Protein AF-A0A522DPR3-F1 (afdb_monomer)

pLDDT: mean 92.13, std 7.44, range [53.5, 98.0]

Nearest PDB structures (foldseek):
  3imk-assembly1_A  TM=7.202E-01  e=2.253E+00  Syntrophus aciditrophicus SB
  1ls1-assembly1_A  TM=3.800E-01  e=2.412E+00  Thermus aquaticus
  3ivc-assembly1_A  TM=3.214E-01  e=8.216E+00  Mycobacterium tuberculosis

Foldseek 3Di:
DVVVCVVCVVVVHDDDDLCVVQCDPPRFPCVDVVRVVVSVVVVLVVVVVDQAAEAEQQPHADPVNVVVVVSCVVVVHHYHYDYDPPDDDD

Radius of gyration: 13.41 Å; Cα contacts (8 Å, |Δi|>4): 78; chains: 1; bounding box: 27×27×37 Å

Sequence (9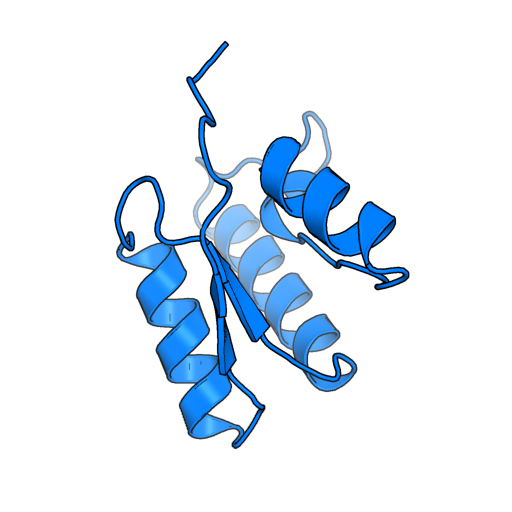0 aa):
LRAALSDCLKREEAPFASHGLYAQDGVLDDDLPHERMLGINAGFAWRSAADATVVYTDRGITAGMQYGIDHATAQGRPIEYRTIPGWTQP

Mean predicted aligned error: 3.51 Å

Solvent-accessible surface area (backbone atoms only — not comparable to full-atom values): 5597 Å² total; per-residue (Å²): 108,71,67,60,51,50,54,35,47,76,68,76,44,88,76,81,60,42,70,77,62,38,56,32,92,97,69,33,52,68,90,41,71,68,42,36,47,50,47,51,51,55,37,54,60,54,50,77,78,47,85,58,47,78,43,67,48,82,86,51,82,49,74,72,52,48,54,53,49,52,52,33,55,77,67,72,43,50,73,44,81,44,74,64,88,87,73,68,85,130

Structure (mmCIF, N/CA/C/O backbone):
data_AF-A0A522DPR3-F1
#
_entry.id   AF-A0A522DPR3-F1
#
loop_
_atom_site.group_PDB
_atom_site.id
_atom_site.type_symbol
_atom_site.label_atom_id
_atom_site.label_alt_id
_atom_site.label_comp_id
_atom_site.label_asym_id
_atom_site.label_entity_id
_atom_site.label_seq_id
_atom_site.pdbx_PDB_ins_code
_atom_site.Cartn_x
_atom_site.Cartn_y
_atom_site.Cartn_z
_atom_site.occupancy
_atom_site.B_iso_or_equiv
_atom_site.auth_seq_id
_atom_site.auth_comp_id
_atom_site.auth_asym_id
_atom_site.auth_atom_id
_atom_site.pdbx_PDB_model_num
ATOM 1 N N . LEU A 1 1 ? 5.702 -2.693 4.402 1.00 89.19 1 LEU A N 1
ATOM 2 C CA . LEU A 1 1 ? 4.469 -3.379 3.957 1.00 89.19 1 LEU A CA 1
ATOM 3 C C . LEU A 1 1 ? 3.868 -4.321 5.005 1.00 89.19 1 LEU A C 1
ATOM 5 O O . LEU A 1 1 ? 2.710 -4.137 5.340 1.00 89.19 1 LEU A O 1
ATOM 9 N N . ARG A 1 2 ? 4.611 -5.300 5.548 1.00 92.81 2 ARG A N 1
ATOM 10 C CA . ARG A 1 2 ? 4.055 -6.292 6.499 1.00 92.81 2 ARG A CA 1
ATOM 11 C C . ARG A 1 2 ? 3.343 -5.679 7.716 1.00 92.81 2 ARG A C 1
ATOM 13 O O . ARG A 1 2 ? 2.263 -6.131 8.066 1.00 92.81 2 ARG A O 1
ATOM 20 N N . ALA A 1 3 ? 3.912 -4.631 8.316 1.00 93.94 3 ALA A N 1
ATOM 21 C CA . ALA A 1 3 ? 3.287 -3.941 9.448 1.00 93.94 3 ALA A CA 1
ATOM 22 C C . ALA A 1 3 ? 1.942 -3.293 9.079 1.00 93.94 3 ALA A C 1
ATOM 24 O O . ALA A 1 3 ? 0.973 -3.477 9.801 1.00 93.94 3 ALA A O 1
ATOM 25 N N . ALA A 1 4 ? 1.867 -2.635 7.919 1.00 94.88 4 ALA A N 1
ATOM 26 C CA . ALA A 1 4 ? 0.628 -2.069 7.382 1.00 94.88 4 ALA A CA 1
ATOM 27 C C . ALA A 1 4 ? -0.447 -3.139 7.126 1.00 94.88 4 ALA A C 1
ATOM 29 O O . ALA A 1 4 ? -1.598 -2.955 7.505 1.00 94.88 4 ALA A O 1
ATOM 30 N N . LEU A 1 5 ? -0.068 -4.285 6.541 1.00 95.69 5 LEU A N 1
ATOM 31 C CA . LEU A 1 5 ? -0.982 -5.422 6.368 1.00 95.69 5 LEU A CA 1
ATOM 32 C C . LEU A 1 5 ? -1.497 -5.937 7.716 1.00 95.69 5 LEU A C 1
ATOM 34 O O . LEU A 1 5 ? -2.689 -6.175 7.870 1.00 95.69 5 LEU A O 1
ATOM 38 N N . SER A 1 6 ? -0.603 -6.090 8.696 1.00 95.69 6 SER A N 1
ATOM 39 C CA . SER A 1 6 ? -0.974 -6.544 10.036 1.00 95.69 6 SER A CA 1
ATOM 40 C C . SER A 1 6 ? -1.902 -5.559 10.750 1.00 95.69 6 SER A C 1
ATOM 42 O O . SER A 1 6 ? -2.836 -6.011 11.402 1.00 95.69 6 SER A O 1
ATOM 44 N N . ASP A 1 7 ? -1.670 -4.249 10.628 1.00 96.62 7 ASP A N 1
ATOM 45 C CA . ASP A 1 7 ? -2.545 -3.221 11.204 1.00 96.62 7 ASP A CA 1
ATOM 46 C C . ASP A 1 7 ? -3.953 -3.271 10.595 1.00 96.62 7 ASP A C 1
ATOM 48 O O . ASP A 1 7 ? -4.922 -3.367 11.342 1.00 96.62 7 ASP A O 1
ATOM 52 N N . CYS A 1 8 ? -4.073 -3.339 9.263 1.00 97.25 8 CYS A N 1
ATOM 53 C CA . CYS A 1 8 ? -5.365 -3.521 8.590 1.00 97.25 8 CYS A CA 1
ATOM 54 C C . CYS A 1 8 ? -6.091 -4.791 9.062 1.00 97.25 8 CYS A C 1
ATOM 56 O O . CYS A 1 8 ? -7.250 -4.734 9.460 1.00 97.25 8 CYS A O 1
ATOM 58 N N . LEU A 1 9 ? -5.402 -5.937 9.094 1.00 97.69 9 LEU A N 1
ATOM 59 C CA . LEU A 1 9 ? -6.012 -7.201 9.528 1.00 97.69 9 LEU A CA 1
ATOM 60 C C . LEU A 1 9 ? -6.476 -7.158 10.993 1.00 97.69 9 LEU A C 1
ATOM 62 O O . LEU A 1 9 ? -7.522 -7.708 11.322 1.00 97.69 9 LEU A O 1
ATOM 66 N N . LYS A 1 10 ? -5.735 -6.481 11.881 1.00 97.00 10 LYS A N 1
ATOM 67 C CA . LYS A 1 10 ? -6.134 -6.274 13.288 1.00 97.00 10 LYS A CA 1
ATOM 68 C C . LYS A 1 10 ? -7.349 -5.356 13.443 1.00 97.00 10 LYS A C 1
ATOM 70 O O . LYS A 1 10 ? -7.974 -5.376 14.497 1.00 97.00 10 LYS A O 1
ATOM 75 N N . ARG A 1 11 ? -7.661 -4.560 12.420 1.00 97.25 11 ARG A N 1
ATOM 76 C CA . ARG A 1 11 ? -8.864 -3.721 12.324 1.00 97.25 11 ARG A CA 1
ATOM 77 C C . ARG A 1 11 ? -10.022 -4.430 11.616 1.00 97.25 11 ARG A C 1
ATOM 79 O O . ARG A 1 11 ? -11.004 -3.775 11.299 1.00 97.25 11 ARG A O 1
ATOM 86 N N . GLU A 1 12 ? -9.898 -5.737 11.366 1.00 97.94 12 GLU A N 1
ATOM 87 C CA . GLU A 1 12 ? -10.890 -6.548 10.643 1.00 97.94 12 GLU A CA 1
ATOM 88 C C . GLU A 1 12 ? -11.099 -6.102 9.183 1.00 97.94 12 GLU A C 1
ATOM 90 O O . GLU A 1 12 ? -12.135 -6.356 8.573 1.00 97.94 12 GLU A O 1
ATOM 95 N N . GLU A 1 13 ? -10.088 -5.464 8.589 1.00 97.62 13 GLU A N 1
ATOM 96 C CA . GLU A 1 13 ? -10.092 -5.056 7.185 1.00 97.62 13 GLU A CA 1
ATOM 97 C C . GLU A 1 13 ? -9.480 -6.145 6.292 1.00 97.62 13 GLU A C 1
ATOM 99 O O . GLU A 1 13 ? -8.652 -6.948 6.730 1.00 97.62 13 GLU A O 1
ATOM 104 N N . ALA A 1 14 ? -9.821 -6.127 5.000 1.00 96.56 14 ALA A N 1
ATOM 105 C CA . ALA A 1 14 ? -9.267 -7.025 3.985 1.00 96.56 14 ALA A CA 1
ATOM 106 C C . ALA A 1 14 ? -8.269 -6.281 3.068 1.00 96.56 14 ALA A C 1
ATOM 108 O O . ALA A 1 14 ? -8.633 -5.855 1.968 1.00 96.56 14 ALA A O 1
ATOM 109 N N . PRO A 1 15 ? -7.004 -6.070 3.490 1.00 96.06 15 PRO A N 1
ATOM 110 C CA . PRO A 1 15 ? -6.065 -5.259 2.725 1.00 96.06 15 PRO A CA 1
ATOM 111 C C . PRO A 1 15 ? -5.595 -5.963 1.447 1.00 96.06 15 PRO A C 1
ATOM 113 O O . PRO A 1 15 ? -5.182 -7.122 1.472 1.00 96.06 15 PRO A O 1
ATOM 116 N N . PHE A 1 16 ? -5.533 -5.215 0.343 1.00 95.50 16 PHE A N 1
ATOM 117 C CA . PHE A 1 16 ? -4.924 -5.673 -0.906 1.00 95.50 16 PHE A CA 1
ATOM 118 C C . PHE A 1 16 ? -3.679 -4.858 -1.260 1.00 95.50 16 PHE A C 1
ATOM 120 O O . PHE A 1 16 ? -3.755 -3.755 -1.805 1.00 95.50 16 PHE A O 1
ATOM 127 N N . ALA A 1 17 ? -2.505 -5.414 -0.966 1.00 93.50 17 ALA A N 1
ATOM 128 C CA . ALA A 1 17 ? -1.223 -4.788 -1.264 1.00 93.50 17 ALA A CA 1
ATOM 129 C C . ALA A 1 17 ? -0.588 -5.372 -2.532 1.00 93.50 17 ALA A C 1
ATOM 131 O O . ALA A 1 17 ? 0.363 -6.150 -2.452 1.00 93.50 17 ALA A O 1
ATOM 132 N N . SER A 1 18 ? -1.096 -4.960 -3.697 1.00 91.81 18 SER A N 1
ATOM 133 C CA . SER A 1 18 ? -0.686 -5.486 -5.009 1.00 91.81 18 SER A CA 1
ATOM 134 C C . SER A 1 18 ? 0.829 -5.522 -5.210 1.00 91.81 18 SER A C 1
ATOM 136 O O . SER A 1 18 ? 1.355 -6.523 -5.666 1.00 91.81 18 SER A O 1
ATOM 138 N N . HIS A 1 19 ? 1.555 -4.478 -4.810 1.00 85.88 19 HIS A N 1
ATOM 139 C CA . HIS A 1 19 ? 3.007 -4.421 -4.986 1.00 85.88 19 HIS A CA 1
ATOM 140 C C . HIS A 1 19 ? 3.753 -5.489 -4.168 1.00 85.88 19 HIS A C 1
ATOM 142 O O . HIS A 1 19 ? 4.709 -6.065 -4.657 1.00 85.88 19 HIS A O 1
ATOM 148 N N . GLY A 1 20 ? 3.292 -5.833 -2.959 1.00 90.12 20 GLY A N 1
ATOM 149 C CA . GLY A 1 20 ? 3.890 -6.948 -2.209 1.00 90.12 20 GLY A CA 1
ATOM 150 C C . GLY A 1 20 ? 3.413 -8.331 -2.643 1.00 90.12 20 GLY A C 1
ATOM 151 O O . GLY A 1 20 ? 4.026 -9.328 -2.269 1.00 90.12 20 GLY A O 1
ATOM 152 N N . LEU A 1 21 ? 2.301 -8.404 -3.374 1.00 93.62 21 LEU A N 1
ATOM 153 C CA . LEU A 1 21 ? 1.764 -9.650 -3.911 1.00 93.62 21 LEU A CA 1
ATOM 154 C C . LEU A 1 21 ? 2.402 -9.993 -5.261 1.00 93.62 21 LEU A C 1
ATOM 156 O O . LEU A 1 21 ? 2.813 -11.126 -5.466 1.00 93.62 21 LEU A O 1
ATOM 160 N N . TYR A 1 22 ? 2.472 -9.016 -6.164 1.00 95.19 22 TYR A N 1
ATOM 161 C CA . TYR A 1 22 ? 2.863 -9.218 -7.554 1.00 95.19 22 TYR A CA 1
ATOM 162 C C . TYR A 1 22 ? 4.368 -9.097 -7.789 1.00 95.19 22 TYR A C 1
ATOM 164 O O . TYR A 1 22 ? 4.866 -9.785 -8.662 1.00 95.19 22 TYR A O 1
ATOM 172 N N . ALA A 1 23 ? 5.102 -8.301 -7.006 1.00 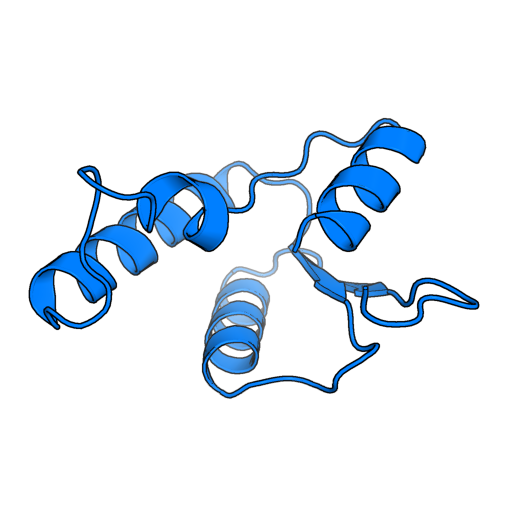92.19 23 ALA A N 1
ATOM 173 C CA . ALA A 1 23 ? 6.564 -8.199 -7.125 1.00 92.19 23 ALA A CA 1
ATOM 174 C C . ALA A 1 23 ? 7.303 -9.294 -6.326 1.00 92.19 23 ALA A C 1
ATOM 176 O O . ALA A 1 23 ? 8.390 -9.072 -5.794 1.00 92.19 23 ALA A O 1
ATOM 177 N N . GLN A 1 24 ? 6.670 -10.456 -6.133 1.00 93.94 24 GLN A N 1
ATOM 178 C CA . GLN A 1 24 ? 7.333 -11.617 -5.538 1.00 93.94 24 GLN A CA 1
ATOM 179 C C . GLN A 1 24 ? 8.181 -12.322 -6.595 1.00 93.94 24 GLN A C 1
ATOM 181 O O . GLN A 1 24 ? 7.837 -12.312 -7.777 1.00 93.94 24 GLN A O 1
ATOM 186 N N . ASP A 1 25 ? 9.265 -12.957 -6.149 1.00 94.19 25 ASP A N 1
ATOM 187 C CA . ASP A 1 25 ? 10.163 -13.703 -7.028 1.00 94.19 25 ASP A CA 1
ATOM 188 C C . ASP A 1 25 ? 9.389 -14.755 -7.842 1.00 94.19 25 ASP A C 1
ATOM 190 O O . ASP A 1 25 ? 8.582 -15.515 -7.298 1.00 94.19 25 ASP A O 1
ATOM 194 N N . GLY A 1 26 ? 9.600 -14.750 -9.159 1.00 95.00 26 GLY A N 1
ATOM 195 C CA . GLY A 1 26 ? 8.877 -15.591 -10.114 1.00 95.00 26 GLY A CA 1
ATOM 196 C C . GLY A 1 26 ? 7.461 -15.129 -10.495 1.00 95.00 26 GLY A C 1
ATOM 197 O O . GLY A 1 26 ? 6.794 -15.856 -11.231 1.00 95.00 26 GLY A O 1
ATOM 198 N N . VAL A 1 27 ? 6.988 -13.963 -10.028 1.00 97.31 27 VAL A N 1
ATOM 199 C CA . VAL A 1 27 ? 5.682 -13.389 -10.417 1.00 97.31 27 VAL A CA 1
ATOM 200 C C . VAL A 1 27 ? 5.841 -12.197 -11.365 1.00 97.31 27 VAL A C 1
ATOM 202 O O . VAL A 1 27 ? 5.378 -12.283 -12.499 1.00 97.31 27 VAL A O 1
ATOM 205 N N . LEU A 1 28 ? 6.474 -11.109 -10.917 1.00 96.62 28 LEU A N 1
ATOM 206 C CA . LEU A 1 28 ? 6.875 -9.957 -11.736 1.00 96.62 28 LEU A CA 1
ATOM 207 C C . LEU A 1 28 ? 8.213 -9.411 -11.230 1.00 96.62 28 LEU A C 1
ATOM 209 O O . LEU A 1 28 ? 8.440 -9.339 -10.020 1.00 96.62 28 LEU A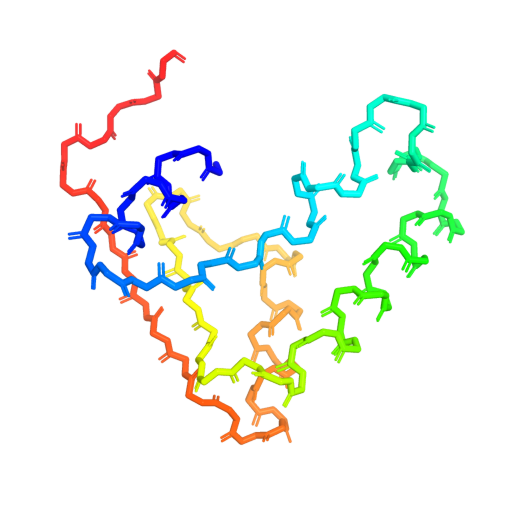 O 1
ATOM 213 N N . ASP A 1 29 ? 9.049 -8.963 -12.157 1.00 95.00 29 ASP A N 1
ATOM 214 C CA . ASP A 1 29 ? 10.299 -8.253 -11.925 1.00 95.00 29 ASP A CA 1
ATOM 215 C C . ASP A 1 29 ? 10.086 -6.734 -12.071 1.00 95.00 29 ASP A C 1
ATOM 217 O O . ASP A 1 29 ? 9.868 -6.197 -13.160 1.00 95.00 29 ASP A O 1
ATOM 221 N N . ASP A 1 30 ? 10.160 -6.013 -10.951 1.00 89.69 30 ASP A N 1
ATOM 222 C CA . ASP A 1 30 ? 9.980 -4.558 -10.921 1.00 89.69 30 ASP A CA 1
ATOM 223 C C . ASP A 1 30 ? 11.131 -3.772 -11.580 1.00 89.69 30 ASP A C 1
ATOM 225 O O . ASP A 1 30 ? 10.966 -2.572 -11.853 1.00 89.69 30 ASP A O 1
ATOM 229 N N . ASP A 1 31 ? 12.268 -4.420 -11.863 1.00 92.62 31 ASP A N 1
ATOM 230 C CA . ASP A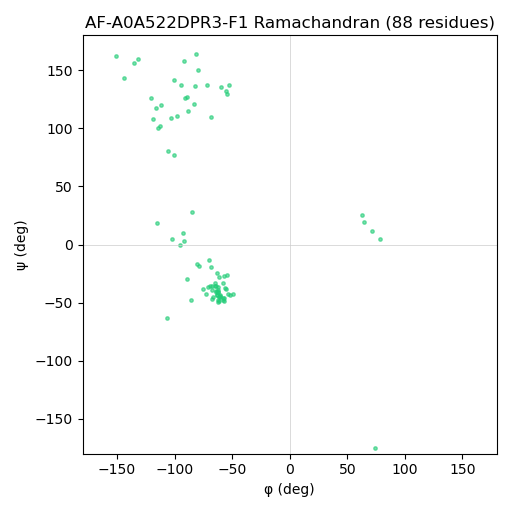 1 31 ? 13.368 -3.832 -12.630 1.00 92.62 31 ASP A CA 1
ATOM 231 C C . ASP A 1 31 ? 13.077 -3.851 -14.141 1.00 92.62 31 ASP A C 1
ATOM 233 O O . ASP A 1 31 ? 13.648 -3.055 -14.897 1.00 92.62 31 ASP A O 1
ATOM 23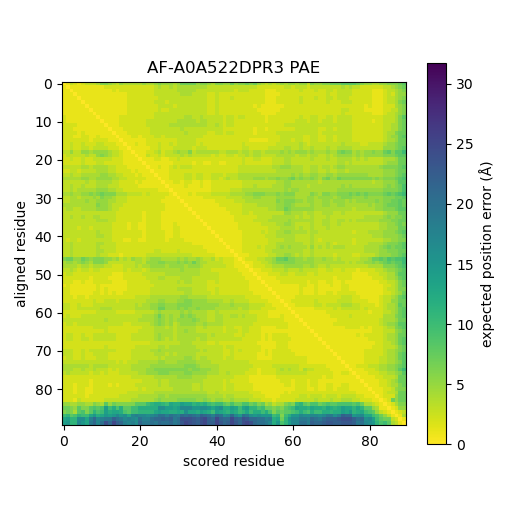7 N N . LEU A 1 32 ? 12.128 -4.681 -14.595 1.00 96.06 32 LEU A N 1
ATOM 238 C CA . LEU A 1 32 ? 11.636 -4.692 -15.969 1.00 96.06 32 LEU A CA 1
ATOM 239 C C . LEU A 1 32 ? 10.466 -3.701 -16.127 1.00 96.06 32 LEU A C 1
ATOM 241 O O . LEU A 1 32 ? 9.373 -3.927 -15.603 1.00 96.06 32 LEU A O 1
ATOM 245 N N . PRO A 1 33 ? 10.612 -2.615 -16.920 1.00 94.25 33 PRO A N 1
ATOM 246 C CA . PRO A 1 33 ? 9.602 -1.552 -16.980 1.00 94.25 33 PRO A CA 1
ATOM 247 C C . PRO A 1 33 ? 8.198 -2.015 -17.389 1.00 94.25 33 PRO A C 1
ATOM 249 O O . PRO A 1 33 ? 7.198 -1.451 -16.943 1.00 94.25 33 PRO A O 1
ATOM 252 N N . HIS A 1 34 ? 8.115 -3.032 -18.249 1.00 96.38 34 HIS A N 1
ATOM 253 C CA . HIS A 1 34 ? 6.845 -3.562 -18.737 1.00 96.38 34 HIS A CA 1
ATOM 254 C C . HIS A 1 34 ? 6.128 -4.424 -17.687 1.00 96.38 34 HIS A C 1
ATOM 256 O O . HIS A 1 34 ? 4.911 -4.311 -17.551 1.00 96.38 34 HIS A O 1
ATOM 262 N N . GLU A 1 35 ? 6.862 -5.219 -16.904 1.00 96.75 35 GLU A N 1
ATOM 263 C CA . GLU A 1 35 ? 6.298 -6.030 -15.818 1.00 96.75 35 GLU A CA 1
ATOM 264 C C . GLU A 1 35 ? 5.887 -5.155 -14.637 1.00 96.75 35 GLU A C 1
ATOM 266 O O . GLU A 1 35 ? 4.759 -5.259 -14.152 1.00 96.75 35 GLU A O 1
ATOM 271 N N . ARG A 1 36 ? 6.723 -4.178 -14.268 1.00 92.81 36 ARG A N 1
ATOM 272 C CA . ARG A 1 36 ? 6.352 -3.139 -13.301 1.00 92.81 36 ARG A CA 1
ATOM 273 C C . ARG A 1 36 ? 5.035 -2.459 -13.674 1.00 92.81 36 ARG A C 1
ATOM 275 O O . ARG A 1 36 ? 4.173 -2.222 -12.824 1.00 92.81 36 ARG A O 1
ATOM 282 N N . MET A 1 37 ? 4.860 -2.140 -14.958 1.00 92.06 37 MET A N 1
ATOM 283 C CA . MET A 1 37 ? 3.630 -1.517 -15.435 1.00 92.06 37 MET A CA 1
ATOM 284 C C . MET A 1 37 ? 2.434 -2.467 -15.425 1.00 92.06 37 MET A C 1
ATOM 286 O O . MET A 1 37 ? 1.335 -2.062 -15.040 1.00 92.06 37 MET A O 1
ATOM 290 N N . LEU A 1 38 ? 2.643 -3.743 -15.744 1.00 95.56 38 LEU A N 1
ATOM 291 C CA . LEU A 1 38 ? 1.624 -4.776 -15.583 1.00 95.56 38 LEU A CA 1
ATOM 292 C C . LEU A 1 38 ? 1.145 -4.869 -14.123 1.00 95.56 38 LEU A C 1
ATOM 294 O O . LEU A 1 38 ? -0.061 -4.853 -13.876 1.00 95.56 38 LEU A O 1
ATOM 298 N N . GLY A 1 39 ? 2.067 -4.874 -13.156 1.00 94.25 39 GLY A N 1
ATOM 299 C CA . GLY A 1 39 ? 1.748 -4.915 -11.727 1.00 94.25 39 GLY A CA 1
ATOM 300 C C . GLY A 1 39 ? 0.981 -3.682 -11.235 1.00 94.25 39 GLY A C 1
ATOM 301 O O . GLY A 1 39 ? 0.019 -3.810 -10.469 1.00 94.25 39 GLY A O 1
ATOM 302 N N . ILE A 1 40 ? 1.355 -2.486 -11.705 1.00 89.62 40 ILE A N 1
ATOM 303 C CA . ILE A 1 40 ? 0.634 -1.237 -11.407 1.00 89.62 40 ILE A CA 1
ATOM 304 C C . ILE A 1 40 ? -0.795 -1.294 -11.957 1.00 89.62 40 ILE A C 1
ATOM 306 O O . ILE A 1 40 ? -1.743 -1.058 -11.204 1.00 89.62 40 ILE A O 1
ATOM 310 N N . ASN A 1 41 ? -0.964 -1.674 -13.225 1.00 91.25 41 ASN A N 1
ATOM 311 C CA . ASN A 1 41 ? -2.274 -1.764 -13.871 1.00 91.25 41 ASN A CA 1
ATOM 312 C C . ASN A 1 41 ? -3.173 -2.817 -13.213 1.00 91.25 41 ASN A C 1
ATOM 314 O O . ASN A 1 41 ? -4.342 -2.545 -12.940 1.00 91.25 41 ASN A O 1
ATOM 318 N N . ALA A 1 42 ? -2.631 -3.992 -12.884 1.00 93.44 42 ALA A N 1
ATOM 319 C CA . ALA A 1 42 ? -3.363 -5.026 -12.157 1.00 93.44 42 ALA A CA 1
ATOM 320 C C . ALA A 1 42 ? -3.787 -4.543 -10.758 1.00 93.44 42 ALA A C 1
ATOM 322 O O . ALA A 1 42 ? -4.908 -4.796 -10.313 1.00 93.44 42 ALA A O 1
ATOM 323 N N . GLY A 1 43 ? -2.918 -3.794 -10.071 1.00 92.00 43 GLY A N 1
ATOM 324 C CA . GLY A 1 43 ? -3.261 -3.135 -8.814 1.00 92.00 43 GLY A CA 1
ATOM 325 C C . GLY A 1 43 ? -4.382 -2.107 -8.979 1.00 92.00 43 GLY A C 1
ATOM 326 O O . GLY A 1 43 ? -5.272 -2.032 -8.137 1.00 92.00 43 GLY A O 1
ATOM 327 N N . PHE A 1 44 ? -4.371 -1.331 -10.062 1.00 87.69 44 PHE A N 1
ATOM 328 C CA . PHE A 1 44 ? -5.403 -0.336 -10.367 1.00 87.69 44 PHE A CA 1
ATOM 329 C C . PHE A 1 44 ? -6.755 -0.958 -10.697 1.00 87.69 44 PHE A C 1
ATOM 331 O O . PHE A 1 44 ? -7.772 -0.469 -10.210 1.00 87.69 44 PHE A O 1
ATOM 338 N N . ALA A 1 45 ? -6.771 -2.071 -11.428 1.00 90.25 45 ALA A N 1
ATOM 339 C CA . ALA A 1 45 ? -7.993 -2.826 -11.669 1.00 90.25 45 ALA A CA 1
ATOM 340 C C . ALA A 1 45 ? -8.632 -3.276 -10.345 1.00 90.25 45 ALA A C 1
ATOM 342 O O . ALA A 1 45 ? -9.812 -3.015 -10.109 1.00 90.25 45 ALA A O 1
ATOM 343 N N . TRP A 1 46 ? -7.841 -3.853 -9.432 1.00 91.00 46 TRP A N 1
ATOM 344 C CA . TRP A 1 46 ? -8.349 -4.304 -8.132 1.00 91.00 46 TRP A CA 1
ATOM 345 C C . TRP A 1 46 ? -8.866 -3.161 -7.253 1.00 91.00 46 TRP A C 1
ATOM 347 O O . TRP A 1 46 ? -9.851 -3.298 -6.534 1.00 91.00 46 TRP A O 1
ATOM 357 N N . ARG A 1 47 ? -8.219 -1.995 -7.326 1.00 86.75 47 ARG A N 1
ATOM 358 C CA . ARG A 1 47 ? -8.575 -0.807 -6.541 1.00 86.75 47 ARG A CA 1
ATOM 359 C C . ARG A 1 47 ? -10.017 -0.338 -6.743 1.00 86.75 47 ARG A C 1
ATOM 361 O O . ARG A 1 47 ? -10.554 0.267 -5.818 1.00 86.75 47 ARG A O 1
ATOM 368 N N . SER A 1 48 ? -10.623 -0.612 -7.899 1.00 84.56 48 SER A N 1
ATOM 369 C CA . SER A 1 48 ? -12.033 -0.296 -8.173 1.00 84.56 48 SER A CA 1
ATOM 370 C C . SER A 1 48 ? -13.018 -1.040 -7.261 1.00 84.56 48 SER A C 1
ATOM 372 O O . SER A 1 48 ? -14.114 -0.546 -7.025 1.00 84.56 48 SER A O 1
ATOM 374 N N . ALA A 1 49 ? -12.614 -2.188 -6.711 1.00 90.00 49 ALA A N 1
ATOM 375 C CA . ALA A 1 49 ? -13.416 -3.001 -5.800 1.00 90.00 49 ALA A CA 1
ATOM 376 C C . ALA A 1 49 ? -13.124 -2.726 -4.312 1.00 90.00 49 ALA A C 1
ATOM 378 O O . ALA A 1 49 ? -13.699 -3.382 -3.451 1.00 90.00 49 ALA A O 1
ATOM 379 N N . ALA A 1 50 ? -12.201 -1.810 -3.998 1.00 93.88 50 ALA A N 1
ATOM 380 C CA . ALA A 1 50 ? -11.795 -1.527 -2.624 1.00 93.88 50 ALA A CA 1
ATOM 381 C C . ALA A 1 50 ? -12.583 -0.353 -2.030 1.00 93.88 50 ALA A C 1
ATOM 383 O O . ALA A 1 50 ? -12.692 0.696 -2.667 1.00 93.88 50 ALA A O 1
ATOM 384 N N . ASP A 1 51 ? -13.014 -0.495 -0.774 1.00 96.00 51 ASP A N 1
ATOM 385 C CA . ASP A 1 51 ? -13.763 0.538 -0.045 1.00 96.00 51 ASP A CA 1
ATOM 386 C C . ASP A 1 51 ? -12.941 1.813 0.208 1.00 96.00 51 ASP A C 1
ATOM 388 O O . ASP A 1 51 ? -13.473 2.923 0.194 1.00 96.00 51 ASP A O 1
ATOM 392 N N . ALA A 1 52 ? -11.625 1.674 0.405 1.00 96.19 52 ALA A N 1
ATOM 393 C CA . ALA A 1 52 ? -10.727 2.793 0.678 1.00 96.19 52 ALA A CA 1
ATOM 394 C C . ALA A 1 52 ? -9.295 2.549 0.176 1.00 96.19 52 ALA A C 1
ATOM 396 O O . ALA A 1 52 ? -8.858 1.424 -0.078 1.00 96.19 52 ALA A O 1
ATOM 397 N N . THR A 1 53 ? -8.534 3.636 0.046 1.00 95.81 53 THR A N 1
ATOM 398 C CA . THR A 1 53 ? -7.073 3.625 -0.103 1.00 95.81 53 THR A CA 1
ATOM 399 C C . THR A 1 53 ? -6.429 4.018 1.215 1.00 95.81 53 THR A C 1
ATOM 401 O O . THR A 1 53 ? -6.469 5.182 1.600 1.00 95.81 53 THR A O 1
ATOM 404 N N . VAL A 1 54 ? -5.797 3.060 1.887 1.00 97.25 54 VAL A N 1
ATOM 405 C CA . VAL A 1 54 ? -5.076 3.314 3.139 1.00 97.25 54 VAL A CA 1
ATOM 406 C C . VAL A 1 54 ? -3.611 3.643 2.844 1.00 97.25 54 VAL A C 1
ATOM 408 O O . VAL A 1 54 ? -2.909 2.876 2.181 1.00 97.25 54 VAL A O 1
ATOM 411 N N . VAL A 1 55 ? -3.139 4.781 3.348 1.00 97.00 55 VAL A N 1
ATOM 412 C CA . VAL A 1 55 ? -1.790 5.316 3.145 1.00 97.00 55 VAL A CA 1
ATOM 413 C C . VAL A 1 55 ? -1.086 5.428 4.492 1.00 97.00 55 VAL A C 1
ATOM 415 O O . VAL A 1 55 ? -1.390 6.308 5.293 1.00 97.00 55 VAL A O 1
ATOM 418 N N . TYR A 1 56 ? -0.108 4.558 4.729 1.00 96.31 56 TYR A N 1
ATOM 419 C CA . TYR A 1 56 ? 0.738 4.632 5.921 1.00 96.31 56 TYR A CA 1
ATOM 420 C C . TYR A 1 56 ? 1.876 5.630 5.703 1.00 96.31 56 TYR A C 1
ATOM 422 O O . TYR A 1 56 ? 2.662 5.464 4.769 1.00 96.31 56 TYR A O 1
ATOM 430 N N . THR A 1 57 ? 1.956 6.665 6.538 1.00 94.81 57 THR A N 1
ATOM 431 C CA . THR A 1 57 ? 2.859 7.816 6.344 1.00 94.81 57 THR A CA 1
ATOM 432 C C . THR A 1 57 ? 4.115 7.775 7.212 1.00 94.81 57 THR A C 1
ATOM 434 O O . THR A 1 57 ? 4.931 8.692 7.142 1.00 94.81 57 THR A O 1
ATOM 437 N N . ASP A 1 58 ? 4.327 6.696 7.973 1.00 93.00 58 ASP A N 1
ATOM 438 C CA . ASP A 1 58 ? 5.419 6.544 8.949 1.00 93.00 58 ASP A CA 1
ATOM 439 C C . ASP A 1 58 ? 6.823 6.772 8.358 1.00 93.00 58 ASP A C 1
ATOM 441 O O . ASP A 1 58 ? 7.748 7.163 9.065 1.00 93.00 58 ASP A O 1
ATOM 445 N N . ARG A 1 59 ? 6.995 6.540 7.049 1.00 90.62 59 ARG A N 1
ATOM 446 C CA . ARG A 1 59 ? 8.260 6.727 6.312 1.00 90.62 59 ARG A CA 1
ATOM 447 C C . ARG A 1 59 ? 8.184 7.833 5.253 1.00 90.62 59 ARG A C 1
ATOM 449 O O . ARG A 1 59 ? 8.996 7.855 4.329 1.00 90.62 59 ARG A O 1
ATOM 456 N N . GLY A 1 60 ? 7.201 8.721 5.366 1.00 92.94 60 GLY A N 1
ATOM 457 C CA . GLY A 1 60 ? 6.845 9.668 4.315 1.00 92.94 60 GLY A CA 1
ATOM 458 C C . GLY A 1 60 ? 6.100 9.011 3.149 1.00 92.94 60 GLY A C 1
ATOM 459 O O . GLY A 1 60 ? 5.758 7.829 3.179 1.00 92.94 60 GLY A O 1
ATOM 460 N N . ILE A 1 61 ? 5.831 9.807 2.114 1.00 95.00 61 ILE A N 1
ATOM 461 C CA . ILE A 1 61 ? 5.091 9.402 0.914 1.00 95.00 61 ILE A CA 1
ATOM 462 C C . ILE A 1 61 ? 6.064 9.396 -0.264 1.00 95.00 61 ILE A C 1
ATOM 464 O O . ILE A 1 61 ? 6.673 10.413 -0.588 1.00 95.00 61 ILE A O 1
ATOM 468 N N . THR A 1 62 ? 6.232 8.239 -0.903 1.00 92.69 62 THR A N 1
AT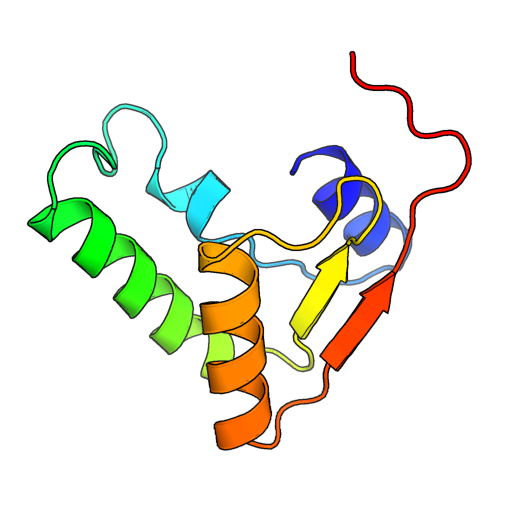OM 469 C CA . THR A 1 62 ? 7.081 8.111 -2.096 1.00 92.69 62 THR A CA 1
ATOM 470 C C . THR A 1 62 ? 6.330 8.571 -3.348 1.00 92.69 62 THR A C 1
ATOM 472 O O . THR A 1 62 ? 5.101 8.615 -3.361 1.00 92.69 62 THR A O 1
ATOM 475 N N . ALA A 1 63 ? 7.043 8.830 -4.448 1.00 90.56 63 ALA A N 1
ATOM 476 C CA . ALA A 1 63 ? 6.409 9.172 -5.727 1.00 90.56 63 ALA A CA 1
ATOM 477 C C . ALA A 1 63 ? 5.409 8.098 -6.209 1.00 90.56 63 ALA A C 1
ATOM 479 O O . ALA A 1 63 ? 4.338 8.423 -6.715 1.00 90.56 63 ALA A O 1
ATOM 480 N N . GLY A 1 64 ? 5.715 6.812 -5.993 1.00 86.06 64 GLY A N 1
ATOM 481 C CA . GLY A 1 64 ? 4.796 5.715 -6.320 1.00 86.06 64 GLY A CA 1
ATOM 482 C C . GLY A 1 64 ? 3.543 5.696 -5.438 1.00 86.06 64 GLY A C 1
ATOM 483 O O . GLY A 1 64 ? 2.451 5.397 -5.921 1.00 86.06 64 GLY A O 1
ATOM 484 N N . MET A 1 65 ? 3.674 6.059 -4.158 1.00 92.19 65 MET A N 1
ATOM 485 C CA . MET A 1 65 ? 2.518 6.247 -3.278 1.00 92.19 65 MET A CA 1
ATOM 486 C C . MET A 1 65 ? 1.678 7.443 -3.727 1.00 92.19 65 MET A C 1
ATOM 488 O O . MET 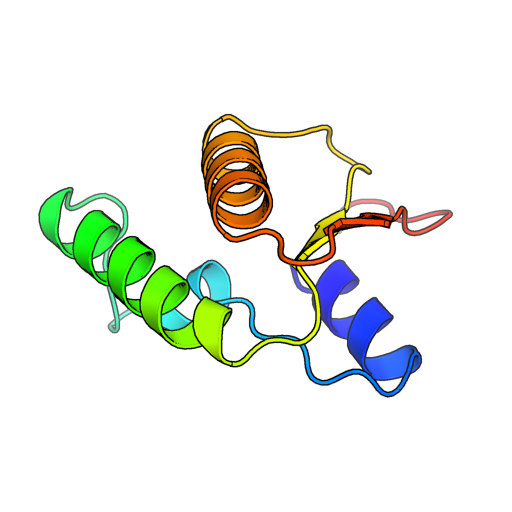A 1 65 ? 0.464 7.295 -3.838 1.00 92.19 65 MET A O 1
ATOM 492 N N . GLN A 1 66 ? 2.311 8.577 -4.051 1.00 94.88 66 GLN A N 1
ATOM 493 C CA . GLN A 1 66 ? 1.623 9.774 -4.542 1.00 94.88 66 GLN A CA 1
ATOM 494 C C . GLN A 1 66 ? 0.810 9.476 -5.803 1.00 94.88 66 GLN A C 1
ATOM 496 O O . GLN A 1 66 ? -0.375 9.778 -5.845 1.00 94.88 66 GLN A O 1
ATOM 501 N N . TYR A 1 67 ? 1.389 8.757 -6.767 1.00 90.38 67 TYR A N 1
ATOM 502 C CA . TYR A 1 67 ? 0.660 8.312 -7.956 1.00 90.38 67 TYR A CA 1
ATOM 503 C C . TYR A 1 67 ? -0.598 7.500 -7.605 1.00 90.38 67 TYR A C 1
ATOM 505 O O . TYR A 1 67 ? -1.657 7.643 -8.218 1.00 90.38 67 TYR A O 1
ATOM 513 N N . GLY A 1 68 ? -0.512 6.659 -6.571 1.00 90.25 68 GLY A N 1
ATOM 514 C CA . GLY A 1 68 ? -1.663 5.916 -6.081 1.00 90.25 68 GLY A CA 1
ATOM 515 C C . GLY A 1 68 ? -2.730 6.775 -5.393 1.00 90.25 68 GLY A C 1
ATOM 516 O O . GLY A 1 68 ? -3.915 6.472 -5.545 1.00 90.25 68 GLY A O 1
ATOM 517 N N . ILE A 1 69 ? -2.315 7.818 -4.673 1.00 94.81 69 ILE A N 1
ATOM 518 C CA . ILE A 1 69 ? -3.182 8.805 -4.010 1.00 94.81 69 ILE A CA 1
ATOM 519 C C . ILE A 1 69 ? -3.915 9.646 -5.055 1.00 94.81 69 ILE A C 1
ATOM 521 O O . ILE A 1 69 ? -5.137 9.781 -4.981 1.00 94.81 69 ILE A O 1
ATOM 525 N N . ASP A 1 70 ? -3.198 10.144 -6.060 1.00 94.94 70 ASP A N 1
ATOM 526 C CA . ASP A 1 70 ? -3.759 10.955 -7.142 1.00 94.94 70 ASP A CA 1
ATOM 527 C C . ASP A 1 70 ? -4.809 10.156 -7.918 1.00 94.94 70 ASP A C 1
ATOM 529 O O . ASP A 1 70 ? -5.921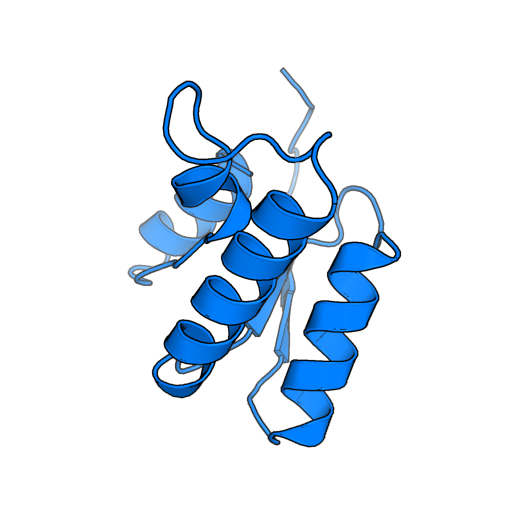 10.630 -8.148 1.00 94.94 70 ASP A O 1
ATOM 533 N N . HIS A 1 71 ? -4.507 8.892 -8.234 1.00 91.12 71 HIS A N 1
ATOM 534 C CA . HIS A 1 71 ? -5.469 7.990 -8.861 1.00 91.12 71 HIS A CA 1
ATOM 535 C C . HIS A 1 71 ? -6.703 7.753 -7.976 1.00 91.12 71 HIS A C 1
ATOM 537 O O . HIS A 1 71 ? -7.826 7.770 -8.470 1.00 91.12 71 HIS A O 1
ATOM 543 N N . ALA A 1 72 ? -6.534 7.508 -6.671 1.00 93.31 72 ALA A N 1
ATOM 544 C CA . ALA A 1 72 ? -7.671 7.321 -5.765 1.00 93.31 72 ALA A CA 1
ATOM 545 C C . ALA A 1 72 ? -8.551 8.580 -5.689 1.00 93.31 72 ALA A C 1
ATOM 547 O O . ALA A 1 72 ? -9.774 8.467 -5.764 1.00 93.31 72 ALA A O 1
ATOM 548 N N . THR A 1 73 ? -7.919 9.754 -5.640 1.00 95.12 73 THR A N 1
ATOM 549 C CA . THR A 1 73 ? -8.577 11.067 -5.640 1.00 95.12 73 THR A CA 1
ATOM 550 C C . THR A 1 73 ? -9.383 11.277 -6.917 1.00 95.12 73 THR A C 1
ATOM 552 O O . THR A 1 73 ? -10.559 11.621 -6.853 1.00 95.12 73 THR A O 1
ATOM 555 N N . ALA A 1 74 ? -8.782 11.006 -8.079 1.00 93.94 74 ALA A N 1
ATOM 556 C CA . ALA A 1 74 ? -9.440 11.142 -9.378 1.00 93.94 74 ALA A CA 1
ATOM 557 C C . ALA A 1 74 ? -10.665 10.222 -9.531 1.00 93.94 74 ALA A C 1
ATOM 559 O O . ALA A 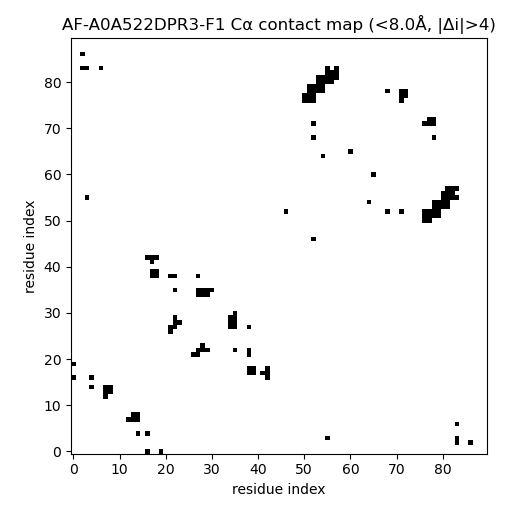1 74 ? -11.596 10.556 -10.255 1.00 93.94 74 ALA A O 1
ATOM 560 N N . GLN A 1 75 ? -10.672 9.080 -8.838 1.00 91.25 75 GLN A N 1
ATOM 561 C CA . GLN A 1 75 ? -11.786 8.128 -8.819 1.00 91.25 75 GLN A CA 1
ATOM 562 C C . GLN A 1 75 ? -12.788 8.389 -7.679 1.00 91.25 75 GLN A C 1
ATOM 564 O O . GLN A 1 75 ? -13.713 7.605 -7.495 1.00 91.25 75 GLN A O 1
ATOM 569 N N . GLY A 1 76 ? -12.602 9.451 -6.883 1.00 93.75 76 GLY A N 1
ATOM 570 C CA . GLY A 1 76 ? -13.478 9.779 -5.752 1.00 93.75 76 GLY A CA 1
ATOM 571 C C . GLY A 1 76 ? -13.474 8.737 -4.629 1.00 93.75 76 GLY A C 1
ATOM 572 O O . GLY A 1 76 ? -14.407 8.688 -3.830 1.00 93.75 76 GLY A O 1
ATOM 573 N N . ARG A 1 77 ? -12.450 7.881 -4.567 1.00 94.44 77 ARG A N 1
ATOM 574 C CA . ARG A 1 77 ? -12.369 6.812 -3.572 1.00 94.44 77 ARG A CA 1
ATOM 575 C C . ARG A 1 77 ? -11.827 7.357 -2.249 1.00 94.44 77 ARG A C 1
ATOM 577 O O . ARG A 1 77 ? -10.828 8.079 -2.288 1.00 94.44 77 ARG A O 1
ATOM 584 N N . PRO A 1 78 ? -12.411 6.987 -1.094 1.00 97.06 78 PRO A N 1
ATOM 585 C CA . PRO A 1 78 ? -11.916 7.413 0.210 1.00 97.06 78 PRO A CA 1
ATOM 586 C C . PRO A 1 78 ? -10.425 7.120 0.392 1.00 97.06 78 PRO A C 1
ATOM 588 O O . PRO A 1 78 ? -9.936 6.050 0.016 1.00 97.06 78 PRO A O 1
ATOM 591 N N . ILE A 1 79 ? -9.703 8.083 0.965 1.00 97.81 79 ILE A N 1
ATOM 592 C CA . ILE A 1 79 ? -8.278 7.964 1.279 1.00 97.81 79 ILE A CA 1
ATOM 593 C C . ILE A 1 79 ? -8.111 8.143 2.781 1.00 97.81 79 ILE A C 1
ATOM 595 O O . ILE A 1 79 ? -8.529 9.154 3.341 1.00 97.81 79 ILE A O 1
ATOM 599 N N . GLU A 1 80 ? -7.468 7.173 3.417 1.00 98.00 80 GLU A N 1
ATOM 600 C CA . GLU A 1 80 ? -7.202 7.178 4.848 1.00 98.00 80 GLU A CA 1
ATOM 601 C C . GLU A 1 80 ? -5.706 7.234 5.106 1.00 98.00 80 GLU A C 1
ATOM 603 O O . GLU A 1 80 ? -4.967 6.310 4.768 1.00 98.00 80 GLU A O 1
ATOM 608 N N . TYR A 1 81 ? -5.256 8.306 5.743 1.00 97.38 81 TYR A N 1
ATOM 609 C CA . TYR A 1 81 ? -3.871 8.431 6.174 1.00 97.38 81 TYR A CA 1
ATOM 610 C C . TYR A 1 81 ? -3.722 7.848 7.576 1.00 97.38 81 TYR A C 1
ATOM 612 O O . TYR A 1 81 ? -4.453 8.228 8.491 1.00 97.38 81 TYR A O 1
ATOM 620 N N . ARG A 1 82 ? -2.779 6.921 7.745 1.00 97.00 82 ARG A N 1
ATOM 621 C CA . ARG A 1 82 ? -2.555 6.201 9.003 1.00 97.00 82 ARG A CA 1
ATOM 622 C C . ARG A 1 82 ? -1.080 6.200 9.388 1.00 97.00 82 ARG A C 1
ATOM 624 O O . ARG A 1 82 ? -0.201 6.385 8.549 1.00 97.00 82 ARG A O 1
ATOM 631 N N . THR A 1 83 ? -0.831 5.960 10.666 1.00 95.12 83 THR A N 1
ATOM 632 C CA . THR A 1 83 ? 0.494 5.699 11.237 1.00 95.12 83 THR A CA 1
ATOM 633 C C . THR A 1 83 ? 0.399 4.516 12.196 1.00 95.12 83 THR A C 1
ATOM 635 O O . THR A 1 83 ? -0.679 4.220 12.718 1.00 95.12 83 THR A O 1
ATOM 638 N N . ILE A 1 84 ? 1.514 3.825 12.425 1.00 94.12 84 ILE A N 1
ATOM 639 C CA . ILE A 1 84 ? 1.628 2.714 13.373 1.00 94.12 84 ILE A CA 1
ATOM 640 C C . ILE A 1 84 ? 2.543 3.171 14.520 1.00 94.12 84 ILE A C 1
ATOM 642 O O . ILE A 1 84 ? 3.769 3.185 14.368 1.00 94.12 84 ILE A O 1
ATOM 646 N N . PRO A 1 85 ? 1.978 3.548 15.685 1.00 83.88 85 PRO A N 1
ATOM 647 C CA . PRO A 1 85 ? 2.758 4.031 16.819 1.00 83.88 85 PRO A CA 1
ATOM 648 C C . PRO A 1 85 ? 3.839 3.037 17.251 1.00 83.88 85 PRO A C 1
ATOM 650 O O . PRO A 1 85 ? 3.573 1.849 17.428 1.00 83.88 85 PRO A O 1
ATOM 653 N N . GLY A 1 86 ? 5.062 3.534 17.447 1.00 78.56 86 GLY A N 1
ATOM 654 C CA . GLY A 1 86 ? 6.183 2.716 17.914 1.00 78.56 86 GLY A CA 1
ATOM 655 C C . GLY A 1 86 ? 6.717 1.717 16.886 1.00 78.56 86 GLY A C 1
ATOM 656 O O . GLY A 1 86 ? 7.513 0.855 17.255 1.00 78.56 86 GLY A O 1
ATOM 657 N N . TRP A 1 87 ? 6.316 1.810 15.612 1.00 76.19 87 TRP A N 1
ATOM 658 C CA . TRP A 1 87 ? 6.914 0.987 14.570 1.00 76.19 87 TRP A CA 1
ATOM 659 C C . TRP A 1 87 ? 8.370 1.402 14.333 1.00 76.19 87 TRP A C 1
ATOM 661 O O . TRP A 1 87 ? 8.659 2.460 13.775 1.00 76.19 87 TRP A O 1
ATOM 671 N N . THR A 1 88 ? 9.292 0.540 14.744 1.00 63.53 88 THR A N 1
ATOM 672 C CA . THR A 1 88 ? 10.690 0.570 14.325 1.00 63.53 88 THR A CA 1
ATOM 673 C C . THR A 1 88 ? 10.895 -0.481 13.237 1.00 63.53 88 THR A C 1
ATOM 675 O O . THR A 1 88 ? 10.287 -1.555 13.252 1.00 63.53 88 THR A O 1
ATOM 678 N N . GLN A 1 89 ? 11.706 -0.150 12.233 1.00 58.03 89 GLN A N 1
ATOM 679 C CA . GLN A 1 89 ? 12.061 -1.094 11.177 1.00 58.03 89 GLN A CA 1
ATOM 680 C C . GLN A 1 89 ? 12.760 -2.315 11.816 1.00 58.03 89 GLN A C 1
ATOM 682 O O . GLN A 1 89 ? 13.585 -2.102 12.706 1.00 58.03 89 GLN A O 1
ATOM 687 N N . PRO A 1 90 ? 12.428 -3.563 11.433 1.00 53.50 90 PRO A N 1
ATOM 688 C CA . PRO A 1 90 ? 13.262 -4.707 11.788 1.00 53.50 90 PRO A CA 1
ATOM 689 C C . PRO A 1 90 ? 14.635 -4.617 11.115 1.00 53.50 90 PRO A C 1
ATOM 691 O O . PRO A 1 90 ? 14.712 -4.024 10.010 1.00 53.50 90 PRO A O 1
#

Secondary structure (DSSP, 8-state):
-HHHHHHHHHTT-----HHHHHSSTTT--TTSHHHHHHHHHHHHHHHTT-S-EEEE-BTB--HHHHHHHHHHHHTT--EEEE--TT----